Protein AF-V4AEL7-F1 (afdb_monomer_lite)

pLDDT: mean 80.77, std 16.76, range [31.41, 95.75]

Foldseek 3Di:
DDPPPPDDDDPVRQQCPQVVVCVVVPHDDDDTPVNVLLVQLLVCVVVVHDPVVSCVVSVPPDPPSVVSPDCDPVNVVVVVCVVVVNDDPDDDDDDDDDDD

Secondary structure (DSSP, 8-state):
------PPPPHHHHHHHHHHHHHHTT--S---HHHHHHHHHHHHHHTT--HHHHHHHHT--SGGGGGG-PPPHHHHHHHHHHHTT---------PPPPP-

Sequence (100 aa):
MHRQWIAPVGQNTLAKTVKRMCTAVGFEGFYTNHSLSATCAARLHQNGVEDQLIRRRTGHKSNAIDNYKRTSNKQDAMISCLVQGSRKRKLETCEEPESH

Organism: Lottia gigantea (NCBI:txid225164)

InterPro domains:
  IPR011010 DNA breaking-rejoining enzyme, catalytic core [SSF56349] (8-63)
  IPR013762 Integrase-like, catalytic domain superfamily [G3DSA:1.10.443.10] (1-86)

Radius of gyration: 20.05 Å; chains: 1; bounding box: 46×40×44 Å

Structure (mmCIF, N/CA/C/O backbone):
data_AF-V4AEL7-F1
#
_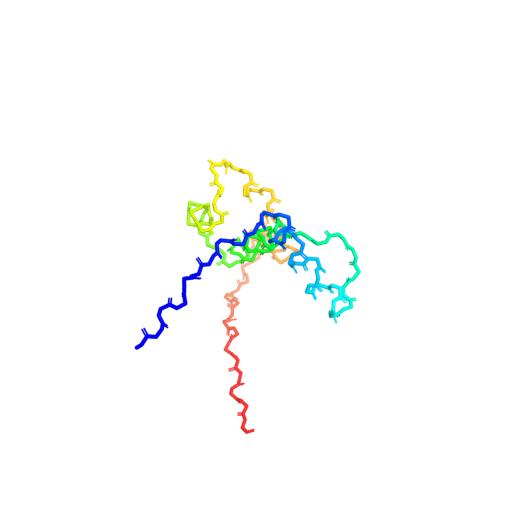entry.id   AF-V4AEL7-F1
#
loop_
_atom_site.group_PDB
_atom_site.id
_atom_site.type_symbol
_atom_site.label_atom_id
_atom_site.label_alt_id
_atom_site.label_comp_id
_atom_site.label_asym_id
_atom_site.label_entity_id
_atom_site.label_seq_id
_atom_site.pdbx_PDB_ins_code
_atom_site.Cartn_x
_atom_site.Cartn_y
_atom_site.Cartn_z
_atom_site.occupancy
_atom_site.B_iso_or_equiv
_atom_site.auth_seq_id
_atom_site.auth_comp_id
_atom_site.auth_asym_id
_atom_site.auth_atom_id
_atom_site.pdbx_PDB_model_num
ATOM 1 N N . MET A 1 1 ? 15.692 -34.808 -22.811 1.00 56.84 1 MET A N 1
ATOM 2 C CA . MET A 1 1 ? 14.808 -33.857 -22.095 1.00 56.84 1 MET A CA 1
ATOM 3 C C . MET A 1 1 ? 15.530 -32.517 -21.980 1.00 56.84 1 MET A C 1
ATOM 5 O O . MET A 1 1 ? 16.458 -32.413 -21.188 1.00 56.84 1 MET A O 1
ATOM 9 N N . HIS A 1 2 ? 15.184 -31.522 -22.803 1.00 65.44 2 HIS A N 1
ATOM 10 C CA . HIS A 1 2 ? 15.796 -30.190 -22.720 1.00 65.44 2 HIS A CA 1
ATOM 11 C C . HIS A 1 2 ? 15.272 -29.458 -21.479 1.00 65.44 2 HIS A C 1
ATOM 13 O O . HIS A 1 2 ? 14.111 -29.063 -21.4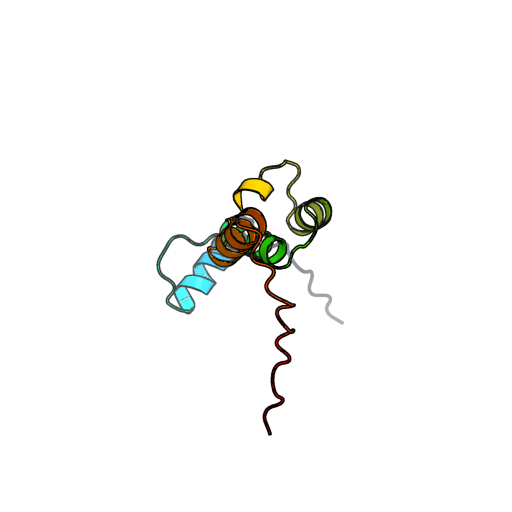21 1.00 65.44 2 HIS A O 1
ATOM 19 N N . ARG A 1 3 ? 16.132 -29.285 -20.471 1.00 65.25 3 ARG A N 1
ATOM 20 C CA . ARG A 1 3 ? 15.879 -28.370 -19.356 1.00 65.25 3 ARG A CA 1
ATOM 21 C C . ARG A 1 3 ? 16.081 -26.947 -19.870 1.00 65.25 3 ARG A C 1
ATOM 23 O O . ARG A 1 3 ? 17.209 -26.464 -19.917 1.00 65.25 3 ARG A O 1
ATOM 30 N N . GLN A 1 4 ? 14.998 -26.294 -20.284 1.00 71.12 4 GLN A N 1
ATOM 31 C CA . GLN A 1 4 ? 15.010 -24.853 -20.518 1.00 71.12 4 GLN A CA 1
ATOM 32 C C . GLN A 1 4 ? 15.308 -24.179 -19.174 1.00 71.12 4 GLN A C 1
ATOM 34 O O . GLN A 1 4 ? 14.488 -24.215 -18.256 1.00 71.12 4 GLN A O 1
ATOM 39 N N . TRP A 1 5 ? 16.501 -23.608 -19.032 1.00 68.06 5 TRP A N 1
ATOM 40 C CA . TRP A 1 5 ? 16.822 -22.791 -17.871 1.00 68.06 5 TRP A CA 1
ATOM 41 C C . TRP A 1 5 ? 15.928 -21.553 -17.882 1.00 68.06 5 TRP A C 1
ATOM 43 O O . TRP A 1 5 ? 15.897 -20.800 -18.857 1.00 68.06 5 TRP A O 1
ATOM 53 N N . ILE A 1 6 ? 15.180 -21.362 -16.797 1.00 80.00 6 ILE A N 1
ATOM 54 C CA . ILE A 1 6 ? 14.402 -20.150 -16.563 1.00 80.00 6 ILE A CA 1
ATOM 55 C C . ILE A 1 6 ? 15.417 -19.041 -16.292 1.00 80.00 6 ILE A C 1
ATOM 57 O O . ILE A 1 6 ? 15.996 -18.963 -15.209 1.00 80.00 6 ILE A O 1
ATOM 61 N N . ALA A 1 7 ? 15.678 -18.217 -17.303 1.00 85.81 7 ALA A N 1
ATOM 62 C CA . ALA A 1 7 ? 16.488 -17.023 -17.135 1.00 85.81 7 ALA A CA 1
ATOM 63 C C . ALA A 1 7 ? 15.706 -15.991 -16.298 1.00 85.81 7 ALA A C 1
ATOM 65 O O . ALA A 1 7 ? 14.500 -15.821 -16.513 1.00 85.81 7 ALA A O 1
ATOM 66 N N . PRO A 1 8 ? 16.355 -15.299 -15.345 1.00 87.94 8 PRO A N 1
ATOM 67 C CA . PRO A 1 8 ? 15.687 -14.293 -14.533 1.00 87.94 8 PRO A CA 1
ATOM 68 C C . PRO A 1 8 ? 15.186 -13.140 -15.410 1.00 87.94 8 PRO A C 1
ATOM 70 O O . PRO A 1 8 ? 15.891 -12.635 -16.283 1.00 87.94 8 PRO A O 1
ATOM 73 N N . VAL A 1 9 ? 13.955 -12.699 -15.157 1.00 89.75 9 VAL A N 1
ATOM 74 C CA . VAL A 1 9 ? 13.377 -11.530 -15.827 1.00 89.75 9 VAL A CA 1
ATOM 75 C C . VAL A 1 9 ? 13.974 -10.260 -15.222 1.00 89.75 9 VAL A C 1
ATOM 77 O O . VAL A 1 9 ? 14.004 -10.097 -14.004 1.00 89.75 9 VAL A O 1
ATOM 80 N N . GLY A 1 10 ? 14.420 -9.332 -16.070 1.00 93.31 10 GLY A N 1
ATOM 81 C CA . GLY A 1 10 ? 14.980 -8.058 -15.618 1.00 93.31 10 GLY A CA 1
ATOM 82 C C . GLY A 1 10 ? 13.966 -7.180 -14.873 1.00 93.31 10 GLY A C 1
ATOM 83 O O . GLY A 1 10 ? 12.781 -7.139 -15.218 1.00 93.31 10 GLY A O 1
ATOM 84 N N . GLN A 1 11 ? 14.449 -6.410 -13.891 1.00 91.44 11 GLN A N 1
ATOM 85 C CA . GLN A 1 11 ? 13.620 -5.541 -13.043 1.00 91.44 11 GLN A CA 1
ATOM 86 C C . GLN A 1 11 ? 12.741 -4.577 -13.854 1.00 91.44 11 GLN A C 1
ATOM 88 O O . GLN A 1 11 ? 11.561 -4.425 -13.553 1.00 91.44 11 GLN A O 1
ATOM 93 N N . ASN A 1 12 ? 13.281 -3.968 -14.915 1.00 91.44 12 ASN A N 1
ATOM 94 C CA . ASN A 1 12 ? 12.539 -3.036 -15.770 1.00 91.44 12 ASN A CA 1
ATOM 95 C C . ASN A 1 12 ? 11.382 -3.712 -16.514 1.00 91.44 12 ASN A C 1
ATOM 97 O O . ASN A 1 12 ? 10.308 -3.127 -16.664 1.00 91.44 12 ASN A O 1
ATOM 101 N N . THR A 1 13 ? 11.589 -4.946 -16.969 1.00 92.44 13 THR A N 1
ATOM 102 C CA . THR A 1 13 ? 10.554 -5.744 -17.632 1.00 92.44 13 THR A CA 1
ATOM 103 C C . THR A 1 13 ? 9.454 -6.102 -16.639 1.00 92.44 13 THR A C 1
ATOM 105 O O . THR A 1 13 ? 8.270 -5.891 -16.915 1.00 92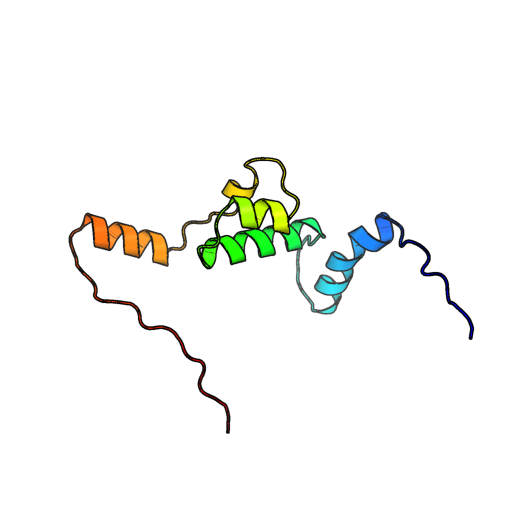.44 13 THR A O 1
ATOM 108 N N . LEU A 1 14 ? 9.837 -6.559 -15.445 1.00 91.25 14 LEU A N 1
ATOM 109 C CA . LEU A 1 14 ? 8.889 -6.911 -14.394 1.00 91.25 14 LEU A CA 1
ATOM 110 C C . LEU A 1 14 ? 8.094 -5.690 -13.903 1.00 91.25 14 LEU A C 1
ATOM 112 O O . LEU A 1 14 ? 6.876 -5.770 -13.765 1.00 91.25 14 LEU A O 1
ATOM 116 N N . ALA A 1 15 ? 8.743 -4.540 -13.709 1.00 89.44 15 ALA A N 1
ATOM 117 C CA . ALA A 1 15 ? 8.100 -3.299 -13.265 1.00 89.44 15 ALA A CA 1
ATOM 118 C C . ALA A 1 15 ? 7.052 -2.772 -14.262 1.00 89.44 15 ALA A C 1
ATOM 120 O O . ALA A 1 15 ? 6.052 -2.179 -13.861 1.00 89.44 15 ALA A O 1
ATOM 121 N N . LYS A 1 16 ? 7.253 -3.015 -15.565 1.00 93.19 16 LYS A N 1
ATOM 122 C CA . LYS A 1 16 ? 6.318 -2.617 -16.632 1.00 93.19 16 LYS A CA 1
ATOM 123 C C . LYS A 1 16 ? 5.166 -3.604 -16.839 1.00 93.19 16 LYS A C 1
ATOM 125 O O . LYS A 1 16 ? 4.270 -3.314 -17.629 1.00 93.19 16 LYS A O 1
ATOM 130 N N . THR A 1 17 ? 5.175 -4.757 -16.172 1.00 94.06 17 THR A N 1
ATOM 131 C CA . THR A 1 17 ? 4.195 -5.827 -16.418 1.00 94.06 17 THR A CA 1
ATOM 132 C C . THR A 1 17 ? 2.782 -5.394 -16.044 1.00 94.06 17 THR A C 1
ATOM 134 O O . THR A 1 17 ? 1.901 -5.441 -16.899 1.00 94.06 17 THR A O 1
ATOM 137 N N . VAL A 1 18 ? 2.576 -4.882 -14.826 1.00 93.75 18 VAL A N 1
ATOM 138 C CA . VAL A 1 18 ? 1.252 -4.402 -14.393 1.00 93.75 18 VAL A CA 1
ATOM 139 C C . VAL A 1 18 ? 0.763 -3.259 -15.279 1.00 93.75 18 VAL A C 1
ATOM 141 O O . VAL A 1 18 ? -0.374 -3.298 -15.734 1.00 93.75 18 VAL A O 1
ATOM 144 N N . LYS A 1 19 ? 1.636 -2.302 -15.624 1.00 94.38 19 LYS A N 1
ATOM 145 C CA . LYS A 1 19 ? 1.290 -1.218 -16.554 1.00 94.38 19 LYS A CA 1
ATOM 146 C C . LYS A 1 19 ? 0.763 -1.766 -17.883 1.00 94.38 19 LYS A C 1
ATOM 148 O O . LYS A 1 19 ? -0.307 -1.366 -18.320 1.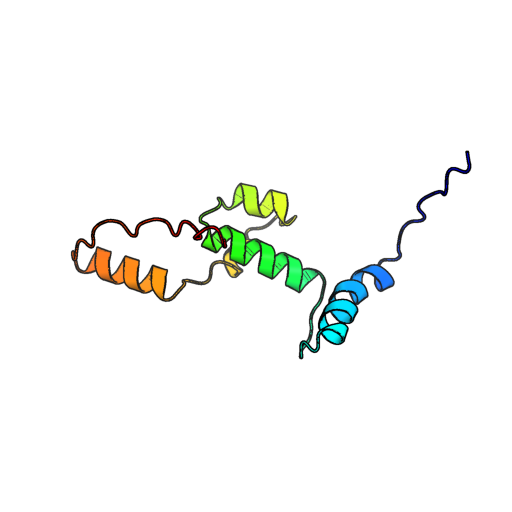00 94.38 19 LYS A O 1
ATOM 153 N N . ARG A 1 20 ? 1.487 -2.707 -18.502 1.00 94.38 20 ARG A N 1
ATOM 154 C CA . ARG A 1 20 ? 1.081 -3.336 -19.771 1.00 94.38 20 ARG A CA 1
ATOM 155 C C . ARG A 1 20 ? -0.270 -4.036 -19.660 1.00 94.38 20 ARG A C 1
ATOM 157 O O . ARG A 1 20 ? -1.098 -3.865 -20.545 1.00 94.38 20 ARG A O 1
ATOM 164 N N . MET A 1 21 ? -0.485 -4.803 -18.591 1.00 95.00 21 MET A N 1
ATOM 165 C CA . MET A 1 21 ? -1.748 -5.512 -18.367 1.00 95.00 21 MET A CA 1
ATOM 166 C C . MET A 1 21 ? -2.916 -4.538 -18.210 1.00 95.00 21 MET A C 1
ATOM 168 O O . MET A 1 21 ? -3.925 -4.698 -18.885 1.00 95.00 21 MET A O 1
ATOM 172 N N . CYS A 1 22 ? -2.760 -3.507 -17.375 1.00 94.75 22 CYS A N 1
ATOM 173 C CA . CYS A 1 22 ? -3.788 -2.495 -17.143 1.00 94.75 22 CYS A CA 1
ATOM 174 C C . CYS A 1 22 ? -4.119 -1.708 -18.421 1.00 94.75 22 CYS A C 1
ATOM 176 O O . CYS A 1 22 ? -5.290 -1.527 -18.731 1.00 94.75 22 CYS A O 1
ATOM 178 N N . THR A 1 23 ? -3.114 -1.308 -19.206 1.00 94.62 23 THR A N 1
ATOM 179 C CA . THR A 1 23 ? -3.345 -0.633 -20.493 1.00 94.62 23 THR A CA 1
ATOM 180 C C . THR A 1 23 ? -4.058 -1.541 -21.497 1.00 94.62 23 THR A C 1
ATOM 182 O O . THR A 1 23 ? -4.944 -1.075 -22.204 1.00 94.62 23 THR A O 1
ATOM 185 N N . ALA A 1 24 ? -3.720 -2.834 -21.546 1.00 95.56 24 ALA A N 1
ATOM 186 C CA . ALA A 1 24 ? -4.347 -3.778 -22.474 1.00 95.56 24 ALA A CA 1
ATOM 187 C C . ALA A 1 24 ? -5.848 -3.984 -22.210 1.00 95.56 24 ALA A C 1
ATOM 189 O O . ALA A 1 24 ? -6.592 -4.264 -23.144 1.00 95.56 24 ALA A O 1
ATOM 190 N N . VAL A 1 25 ? -6.293 -3.823 -20.961 1.00 95.75 25 VAL A N 1
ATOM 191 C CA . VAL A 1 25 ? -7.715 -3.893 -20.579 1.00 95.75 25 VAL A CA 1
ATOM 192 C C . VAL A 1 25 ? -8.401 -2.521 -20.540 1.00 95.75 25 VAL A C 1
ATOM 194 O O . VAL A 1 25 ? -9.544 -2.425 -20.106 1.00 95.75 25 VAL A O 1
ATOM 197 N N . GLY A 1 26 ? -7.717 -1.455 -20.974 1.00 95.06 26 GLY A N 1
ATOM 198 C CA . GLY A 1 26 ? -8.278 -0.102 -21.037 1.00 95.06 26 GLY A CA 1
ATOM 199 C C . GLY A 1 26 ? -8.346 0.641 -19.699 1.00 95.06 26 GLY A C 1
ATOM 200 O O . GLY A 1 26 ? -9.079 1.618 -19.590 1.00 95.06 26 GLY A O 1
ATOM 201 N N . PHE A 1 27 ? -7.602 0.219 -18.671 1.00 93.44 27 PHE A N 1
ATOM 202 C CA . PHE A 1 27 ? -7.531 0.986 -17.426 1.00 93.44 27 PHE A CA 1
ATOM 203 C C . PHE A 1 27 ? -6.684 2.250 -17.598 1.00 93.44 27 PHE A C 1
ATOM 205 O O . PHE A 1 27 ? -5.500 2.188 -17.945 1.00 93.44 27 PHE A O 1
ATOM 212 N N . GLU A 1 28 ? -7.286 3.395 -17.285 1.00 91.31 28 GLU A N 1
ATOM 213 C CA . GLU A 1 28 ? -6.628 4.698 -17.270 1.00 91.31 28 GLU A CA 1
ATOM 214 C C . GLU A 1 28 ? -5.885 4.937 -15.949 1.00 91.31 28 GLU A C 1
ATOM 216 O O . GLU A 1 28 ? -6.383 4.623 -14.869 1.00 91.31 28 GLU A O 1
ATOM 221 N N . GLY A 1 29 ? -4.684 5.518 -16.023 1.00 90.06 29 GLY A N 1
ATOM 222 C CA . GLY A 1 29 ? -3.900 5.916 -14.851 1.00 90.06 29 GLY A CA 1
ATOM 223 C C . GLY A 1 29 ? -2.526 5.251 -14.733 1.00 90.06 29 GLY A C 1
ATOM 224 O O . GLY A 1 29 ? -2.029 4.583 -15.643 1.00 90.06 29 GLY A O 1
ATOM 225 N N . PHE A 1 30 ? -1.871 5.480 -13.591 1.00 91.50 30 PHE A N 1
ATOM 226 C CA . PHE A 1 30 ? -0.510 5.010 -13.324 1.00 91.50 30 PHE A CA 1
ATOM 227 C C . PHE A 1 30 ? -0.511 3.775 -12.415 1.00 91.50 30 PHE A C 1
ATOM 229 O O . PHE A 1 30 ? -0.445 3.877 -11.189 1.00 91.50 30 PHE A O 1
ATOM 236 N N . TYR A 1 31 ? -0.563 2.593 -13.033 1.00 93.19 31 TYR A N 1
ATOM 237 C CA . TYR A 1 31 ? -0.511 1.314 -12.325 1.00 93.19 31 TYR A CA 1
ATOM 238 C C . TYR A 1 31 ? 0.881 0.692 -12.377 1.00 93.19 31 TYR A C 1
ATOM 240 O O . TYR A 1 31 ? 1.484 0.527 -13.440 1.00 93.19 31 TYR A O 1
ATOM 248 N N . THR A 1 32 ? 1.378 0.308 -11.206 1.00 93.56 32 THR A N 1
ATOM 249 C CA . THR A 1 32 ? 2.672 -0.359 -11.033 1.00 93.56 32 THR A CA 1
ATOM 250 C C . THR A 1 32 ? 2.506 -1.605 -10.172 1.00 93.56 32 THR A C 1
ATOM 252 O O . THR A 1 32 ? 1.449 -1.839 -9.588 1.00 93.56 32 THR A O 1
ATOM 255 N N . ASN A 1 33 ? 3.566 -2.399 -10.028 1.00 90.69 33 ASN A N 1
ATOM 256 C CA . ASN A 1 33 ? 3.554 -3.560 -9.133 1.00 90.69 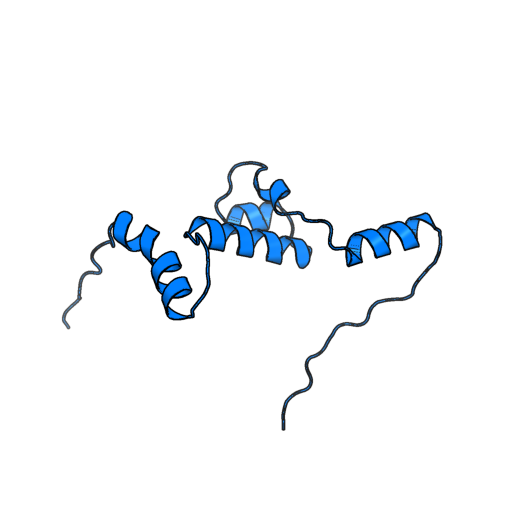33 ASN A CA 1
ATOM 257 C C . ASN A 1 33 ? 3.200 -3.174 -7.684 1.00 90.69 33 ASN A C 1
ATOM 259 O O . ASN A 1 33 ? 2.546 -3.947 -6.990 1.00 90.69 33 ASN A O 1
ATOM 263 N N . HIS A 1 34 ? 3.551 -1.959 -7.247 1.00 89.50 34 HIS A N 1
ATOM 264 C CA . HIS A 1 34 ? 3.156 -1.458 -5.930 1.00 89.50 34 HIS A CA 1
ATOM 265 C C . HIS A 1 34 ? 1.635 -1.268 -5.808 1.00 89.50 34 HIS A C 1
ATOM 267 O O . HIS A 1 34 ? 1.069 -1.545 -4.752 1.00 89.50 34 HIS A O 1
ATOM 273 N N . SER A 1 35 ? 0.953 -0.878 -6.892 1.00 91.44 35 SER A N 1
ATOM 274 C CA . SER A 1 35 ? -0.511 -0.771 -6.927 1.00 91.44 35 SER A CA 1
ATOM 275 C C . SER A 1 35 ? -1.176 -2.114 -6.615 1.00 91.44 35 SER A C 1
ATOM 277 O O . SER A 1 35 ? -2.134 -2.154 -5.850 1.00 91.44 35 SER A O 1
ATOM 279 N N . LEU A 1 36 ? -0.633 -3.223 -7.132 1.00 90.19 36 LEU A N 1
ATOM 280 C CA . LEU A 1 36 ? -1.141 -4.565 -6.835 1.00 90.19 36 LEU A CA 1
ATOM 281 C C . LEU A 1 36 ? -0.964 -4.925 -5.353 1.00 90.19 36 LEU A C 1
ATOM 283 O O . LEU A 1 36 ? -1.897 -5.433 -4.729 1.00 90.19 36 LEU A O 1
ATOM 287 N N . SER A 1 37 ? 0.204 -4.628 -4.774 1.00 89.81 37 SER A N 1
ATOM 288 C CA . SER A 1 37 ? 0.454 -4.833 -3.341 1.00 89.81 37 SER A CA 1
ATOM 289 C C . SER A 1 37 ? -0.511 -4.023 -2.473 1.00 89.81 37 SER A C 1
ATOM 291 O O . SER A 1 37 ? -1.053 -4.561 -1.508 1.00 89.81 37 SER A O 1
ATOM 293 N N . ALA A 1 38 ? -0.782 -2.770 -2.848 1.00 90.19 38 ALA A N 1
ATOM 294 C CA . ALA A 1 38 ? -1.755 -1.914 -2.176 1.00 90.19 38 ALA A CA 1
ATOM 295 C C . ALA A 1 38 ? -3.179 -2.490 -2.254 1.00 90.19 38 ALA A C 1
ATOM 297 O O . ALA A 1 38 ? -3.871 -2.577 -1.240 1.00 90.19 38 ALA A O 1
ATOM 298 N N . THR A 1 39 ? -3.613 -2.946 -3.434 1.00 91.75 39 THR A N 1
ATOM 299 C CA . THR A 1 39 ? -4.922 -3.596 -3.602 1.00 91.75 39 THR A CA 1
ATOM 300 C C . THR A 1 39 ? -5.030 -4.878 -2.777 1.00 91.75 39 THR A C 1
ATOM 302 O O . THR A 1 39 ? -6.066 -5.122 -2.161 1.00 91.75 39 THR A O 1
ATOM 305 N N . CYS A 1 40 ? -3.969 -5.687 -2.733 1.00 92.62 40 CYS A N 1
ATOM 306 C CA . CYS A 1 40 ? -3.926 -6.906 -1.931 1.00 92.62 40 CYS A CA 1
ATOM 307 C C . CYS A 1 40 ? -4.072 -6.596 -0.434 1.00 92.62 40 CYS A C 1
ATOM 309 O O . CYS A 1 40 ? -4.961 -7.153 0.209 1.00 92.62 40 CYS A O 1
ATOM 311 N N . ALA A 1 41 ? -3.272 -5.667 0.100 1.00 92.56 41 ALA A N 1
ATOM 312 C CA . ALA A 1 41 ? -3.350 -5.257 1.502 1.00 92.56 41 ALA A CA 1
ATOM 313 C C . ALA A 1 41 ? -4.741 -4.709 1.863 1.00 92.56 41 ALA A C 1
ATOM 315 O O . ALA A 1 41 ? -5.347 -5.160 2.834 1.00 92.56 41 ALA A O 1
ATOM 316 N N . ALA A 1 42 ? -5.287 -3.807 1.041 1.00 90.81 42 ALA A N 1
ATOM 317 C CA . ALA A 1 42 ? -6.608 -3.225 1.266 1.00 90.81 42 ALA A CA 1
ATOM 318 C C . ALA A 1 42 ? -7.718 -4.290 1.301 1.00 90.81 42 ALA A C 1
ATOM 320 O O . ALA A 1 42 ? -8.566 -4.269 2.192 1.00 90.81 42 ALA A O 1
ATOM 321 N N . ARG A 1 43 ? -7.703 -5.254 0.369 1.00 91.62 43 ARG A N 1
ATOM 322 C CA . ARG A 1 43 ? -8.688 -6.349 0.349 1.00 91.62 43 ARG A CA 1
ATOM 323 C C . ARG A 1 43 ? -8.568 -7.256 1.569 1.00 91.62 43 ARG A C 1
ATOM 325 O O . ARG A 1 43 ? -9.589 -7.667 2.110 1.00 91.62 43 ARG A O 1
ATOM 332 N N . LEU A 1 44 ? -7.350 -7.560 2.011 1.00 92.00 44 LEU A N 1
ATOM 333 C CA . LEU A 1 44 ? -7.144 -8.389 3.198 1.00 92.00 44 LEU A CA 1
ATOM 334 C C . LEU A 1 44 ? -7.651 -7.686 4.467 1.00 92.00 44 LEU A C 1
ATOM 336 O O . LEU A 1 44 ? -8.357 -8.315 5.253 1.00 92.00 44 LEU A O 1
ATOM 340 N N . HIS A 1 45 ? -7.404 -6.380 4.619 1.00 90.56 45 HIS A N 1
ATOM 341 C CA . HIS A 1 45 ? -7.978 -5.601 5.722 1.00 90.56 45 HIS A CA 1
ATOM 342 C C . HIS A 1 45 ? -9.510 -5.571 5.684 1.00 90.56 45 HIS A C 1
ATOM 344 O O . HIS A 1 45 ? -10.151 -5.736 6.718 1.00 90.56 45 HIS A O 1
ATOM 350 N N . GLN A 1 46 ? -10.115 -5.403 4.504 1.00 86.62 46 GLN A N 1
ATOM 351 C CA . GLN A 1 46 ? -11.578 -5.414 4.356 1.00 86.62 46 GLN A CA 1
ATOM 352 C C . GLN A 1 46 ? -12.213 -6.748 4.769 1.00 86.62 46 GLN A C 1
ATOM 354 O O . GLN A 1 46 ? -13.351 -6.760 5.227 1.00 86.62 46 GLN A O 1
ATOM 359 N N . ASN A 1 47 ? -11.475 -7.852 4.640 1.00 88.62 47 ASN A N 1
ATOM 360 C CA . ASN A 1 47 ? -11.903 -9.180 5.081 1.00 88.62 47 ASN A CA 1
ATOM 361 C C . ASN A 1 47 ? -11.520 -9.483 6.543 1.00 88.62 47 ASN A C 1
ATOM 363 O O . ASN A 1 47 ? -11.668 -10.617 6.989 1.00 88.62 47 ASN A O 1
ATOM 367 N N . GLY A 1 48 ? -11.015 -8.497 7.292 1.00 88.12 48 GLY A N 1
ATOM 368 C CA . GLY A 1 48 ? -10.666 -8.657 8.705 1.00 88.12 48 GLY A CA 1
ATOM 369 C C . GLY A 1 48 ? -9.438 -9.534 8.959 1.00 88.12 48 GLY A C 1
ATOM 370 O O . GLY A 1 48 ? -9.285 -10.052 10.063 1.00 88.12 48 GLY A O 1
ATOM 371 N N . VAL A 1 49 ? -8.569 -9.726 7.959 1.00 90.75 49 VAL A N 1
ATOM 372 C CA . VAL A 1 49 ? -7.314 -10.467 8.142 1.00 90.75 49 VAL A CA 1
ATOM 373 C C . VAL A 1 49 ? -6.375 -9.664 9.037 1.00 90.75 49 VAL A C 1
ATOM 375 O O . VAL A 1 49 ? -6.265 -8.445 8.915 1.00 90.75 49 VAL A O 1
ATOM 378 N N . GLU A 1 50 ? -5.683 -10.368 9.925 1.00 91.69 50 GLU A N 1
ATOM 379 C CA . GLU A 1 50 ? -4.763 -9.772 10.885 1.00 91.69 50 GLU A CA 1
ATOM 380 C C . GLU A 1 50 ? -3.504 -9.179 10.204 1.00 91.69 50 GLU A C 1
ATOM 382 O O . GLU A 1 50 ? -2.988 -9.677 9.196 1.00 91.69 50 GLU A O 1
ATOM 387 N N . ASP A 1 51 ? -3.016 -8.072 10.762 1.00 91.00 51 ASP A N 1
ATOM 388 C CA . ASP A 1 51 ? -1.966 -7.217 10.203 1.00 91.00 51 ASP A CA 1
ATOM 389 C C . ASP A 1 51 ? -0.596 -7.905 10.038 1.00 91.00 51 ASP A C 1
ATOM 391 O O . ASP A 1 51 ? 0.133 -7.639 9.076 1.00 91.00 51 ASP A O 1
ATOM 395 N N . GLN A 1 52 ? -0.190 -8.778 10.962 1.00 92.19 52 GLN A N 1
ATOM 396 C CA . GLN A 1 52 ? 1.018 -9.604 10.862 1.00 92.19 52 GLN A CA 1
ATOM 397 C C . GLN A 1 52 ? 0.945 -10.543 9.652 1.00 92.19 52 GLN A C 1
ATOM 399 O O . GLN A 1 52 ? 1.919 -10.641 8.894 1.00 92.19 52 GLN A O 1
ATOM 404 N N . LEU A 1 53 ? -0.203 -11.184 9.416 1.00 92.62 53 LEU A N 1
ATOM 405 C CA . LEU A 1 53 ? -0.406 -12.042 8.244 1.00 92.62 53 LEU A CA 1
ATOM 406 C C . LEU A 1 53 ? -0.366 -11.240 6.939 1.00 92.62 53 LEU A C 1
ATOM 408 O O . LEU A 1 53 ? 0.278 -11.667 5.971 1.00 92.62 53 LEU A O 1
ATOM 412 N N . ILE A 1 54 ? -0.979 -10.056 6.922 1.00 92.12 54 ILE A N 1
ATOM 413 C CA . ILE A 1 54 ? -0.944 -9.151 5.765 1.00 92.12 54 ILE A CA 1
ATOM 414 C C . ILE A 1 54 ? 0.489 -8.705 5.476 1.00 92.12 54 ILE A C 1
ATOM 416 O O . ILE A 1 54 ? 0.932 -8.794 4.326 1.00 92.12 54 ILE A O 1
ATOM 420 N N . ARG A 1 55 ? 1.250 -8.291 6.496 1.00 92.12 55 ARG A N 1
ATOM 421 C CA . ARG A 1 55 ? 2.669 -7.913 6.354 1.00 92.12 55 ARG A CA 1
ATOM 422 C C . ARG A 1 55 ? 3.497 -9.040 5.763 1.00 92.12 55 ARG A C 1
ATOM 424 O O . ARG A 1 55 ? 4.197 -8.823 4.773 1.00 92.12 55 ARG A O 1
ATOM 431 N N . ARG A 1 56 ? 3.354 -10.257 6.297 1.00 91.50 56 ARG A N 1
ATOM 432 C CA . ARG A 1 56 ? 4.045 -11.445 5.778 1.00 91.50 56 ARG A CA 1
ATOM 433 C C . ARG A 1 56 ? 3.697 -11.709 4.313 1.00 91.50 56 ARG A C 1
ATOM 435 O O . ARG A 1 56 ? 4.586 -12.031 3.531 1.00 91.50 56 ARG A O 1
ATOM 442 N N . ARG A 1 57 ? 2.423 -11.576 3.931 1.00 91.06 57 ARG A N 1
ATOM 443 C CA . ARG A 1 57 ? 1.964 -11.857 2.562 1.00 91.06 57 ARG A CA 1
ATOM 444 C C . ARG A 1 57 ? 2.375 -10.785 1.552 1.00 91.06 57 ARG A C 1
ATOM 446 O O . ARG A 1 57 ? 2.631 -11.112 0.398 1.00 91.06 57 ARG A O 1
ATOM 453 N N . THR A 1 58 ? 2.419 -9.526 1.971 1.00 89.00 58 THR A N 1
ATOM 454 C CA . THR A 1 58 ? 2.679 -8.371 1.094 1.00 89.00 58 THR A CA 1
ATOM 455 C C . THR A 1 58 ? 4.137 -7.906 1.114 1.00 89.00 58 THR A C 1
ATOM 457 O O . THR A 1 58 ? 4.517 -7.065 0.303 1.00 89.00 58 THR A O 1
ATOM 460 N N . GLY A 1 59 ? 4.962 -8.456 2.011 1.00 87.88 59 GLY A N 1
ATOM 461 C CA . GLY A 1 59 ? 6.385 -8.132 2.131 1.00 87.88 59 GLY A CA 1
ATOM 462 C C . GLY A 1 59 ? 6.675 -6.829 2.884 1.00 87.88 59 GLY A C 1
ATOM 463 O O . GLY A 1 59 ? 7.797 -6.327 2.826 1.00 87.88 59 GLY A O 1
ATOM 464 N N . HIS A 1 60 ? 5.692 -6.272 3.595 1.00 88.88 60 HIS A N 1
ATOM 465 C CA . HIS A 1 60 ? 5.888 -5.065 4.394 1.00 88.88 60 HIS A CA 1
ATOM 466 C C . HIS A 1 60 ? 6.610 -5.394 5.702 1.00 88.88 60 HIS A C 1
ATOM 468 O O . HIS A 1 60 ? 6.186 -6.259 6.464 1.00 88.88 60 HIS A O 1
ATOM 474 N N . LYS A 1 61 ? 7.692 -4.661 5.978 1.00 84.06 61 LYS A N 1
ATOM 475 C CA . LYS A 1 61 ? 8.437 -4.753 7.245 1.00 84.06 61 LYS A CA 1
ATOM 476 C C . LYS A 1 61 ? 7.958 -3.751 8.296 1.00 84.06 61 LYS A C 1
ATOM 478 O O . LYS A 1 61 ? 8.215 -3.940 9.476 1.00 84.06 61 LYS A O 1
ATOM 483 N N . SER A 1 62 ? 7.283 -2.689 7.866 1.00 86.44 62 SER A N 1
ATOM 484 C CA . SER A 1 62 ? 6.815 -1.596 8.716 1.00 86.44 62 SER A CA 1
ATOM 485 C C . SER A 1 62 ? 5.292 -1.591 8.849 1.00 86.44 62 SER A C 1
ATOM 487 O O . SER A 1 62 ? 4.581 -2.339 8.175 1.00 86.44 62 SER A O 1
ATOM 489 N N . ASN A 1 63 ? 4.794 -0.677 9.681 1.00 86.19 63 ASN A N 1
ATOM 490 C CA . ASN A 1 63 ? 3.367 -0.397 9.854 1.00 86.19 63 ASN A CA 1
ATOM 491 C C . ASN A 1 63 ? 2.756 0.375 8.666 1.00 86.19 63 ASN A C 1
ATOM 493 O O . ASN A 1 63 ? 1.622 0.825 8.734 1.00 86.19 63 ASN A O 1
ATOM 497 N N . ALA A 1 64 ? 3.468 0.507 7.538 1.00 86.50 64 ALA A N 1
ATOM 498 C CA . ALA A 1 64 ? 2.950 1.156 6.330 1.00 86.50 64 ALA A CA 1
ATOM 499 C C . ALA A 1 64 ? 1.674 0.494 5.777 1.00 86.50 64 ALA A C 1
ATOM 501 O O . ALA A 1 64 ? 0.950 1.126 5.011 1.00 86.50 64 ALA A O 1
ATOM 502 N N . ILE A 1 65 ? 1.387 -0.752 6.177 1.00 89.75 65 ILE A N 1
ATOM 503 C CA . ILE A 1 65 ? 0.133 -1.431 5.841 1.00 89.75 65 ILE A CA 1
ATOM 504 C C . ILE A 1 65 ? -1.103 -0.721 6.405 1.00 89.75 65 ILE A C 1
ATOM 506 O O . ILE A 1 65 ? -2.159 -0.773 5.781 1.00 89.75 65 ILE A O 1
ATOM 510 N N . ASP A 1 66 ? -0.961 0.004 7.519 1.00 86.81 66 ASP A N 1
ATOM 511 C CA . ASP A 1 66 ? -2.067 0.711 8.165 1.00 86.81 66 ASP A CA 1
ATOM 512 C C . ASP A 1 66 ? -2.661 1.790 7.254 1.00 86.81 66 ASP A C 1
ATOM 514 O O . ASP A 1 66 ? -3.861 2.042 7.297 1.00 86.81 66 ASP A O 1
ATOM 518 N N . ASN A 1 67 ? -1.865 2.345 6.334 1.00 88.25 67 ASN A N 1
ATOM 519 C CA . ASN A 1 67 ? -2.337 3.308 5.335 1.00 88.25 67 ASN A CA 1
ATOM 520 C C . ASN A 1 67 ? -3.378 2.711 4.368 1.00 88.25 67 ASN A C 1
ATOM 522 O O . ASN A 1 67 ? -4.097 3.452 3.695 1.00 88.25 67 ASN A O 1
ATOM 526 N N . TYR A 1 68 ? -3.464 1.380 4.271 1.00 88.12 68 TYR A N 1
ATOM 527 C CA . TYR A 1 68 ? -4.457 0.687 3.450 1.00 88.12 68 TYR A CA 1
ATOM 528 C C . TYR A 1 68 ? -5.745 0.355 4.215 1.00 88.12 68 TYR A C 1
ATOM 530 O O . TYR A 1 68 ? -6.719 -0.078 3.590 1.00 88.12 68 TYR A O 1
ATOM 538 N N . LYS A 1 69 ? -5.794 0.593 5.535 1.00 84.88 69 LYS A N 1
ATOM 539 C CA . LYS A 1 69 ? -7.022 0.534 6.335 1.00 84.88 69 LYS A CA 1
ATOM 540 C C . LYS A 1 69 ? -7.871 1.761 6.023 1.00 84.88 69 LYS A C 1
ATOM 542 O O . LYS A 1 69 ? -7.833 2.770 6.716 1.00 84.88 69 LYS A O 1
ATOM 547 N N . ARG A 1 70 ? -8.640 1.696 4.939 1.00 73.06 70 ARG A N 1
ATOM 548 C CA . ARG A 1 70 ? -9.714 2.667 4.714 1.00 73.06 70 ARG A CA 1
ATOM 549 C C . ARG A 1 70 ? -10.920 2.235 5.524 1.00 73.06 70 ARG A C 1
ATOM 551 O O . ARG A 1 70 ? -11.384 1.109 5.335 1.00 73.06 70 ARG A O 1
ATOM 558 N N . THR A 1 71 ? -11.435 3.122 6.371 1.00 64.94 71 THR A N 1
ATOM 559 C CA . THR A 1 71 ? -12.762 2.924 6.944 1.00 64.94 71 THR A CA 1
ATOM 560 C C . THR A 1 71 ? -13.749 2.866 5.787 1.00 64.94 71 THR A C 1
ATOM 562 O O . THR A 1 71 ? -13.855 3.772 4.959 1.00 64.94 71 THR A O 1
ATOM 565 N N . SER A 1 72 ? -14.399 1.719 5.622 1.00 67.25 72 SER A N 1
ATOM 566 C CA . SER A 1 72 ? -15.526 1.647 4.700 1.00 67.25 72 SER A CA 1
ATOM 567 C C . SER A 1 72 ? -16.677 2.436 5.314 1.00 67.25 72 SER A C 1
ATOM 569 O O . SER A 1 72 ? -16.922 2.297 6.509 1.00 67.25 72 SER A O 1
ATOM 571 N N . ASN A 1 73 ? -17.475 3.140 4.505 1.00 67.81 73 ASN A N 1
ATOM 572 C CA . ASN A 1 73 ? -18.739 3.733 4.967 1.00 67.81 73 ASN A CA 1
ATOM 573 C C . ASN A 1 73 ? -19.608 2.714 5.737 1.00 67.81 73 ASN A C 1
ATOM 575 O O . ASN A 1 73 ? -20.355 3.083 6.636 1.00 67.81 73 ASN A O 1
ATOM 579 N N . LYS A 1 74 ? -19.486 1.414 5.416 1.00 69.31 74 LYS A N 1
ATOM 580 C CA . LYS A 1 74 ? -20.142 0.314 6.141 1.00 69.31 74 LYS A CA 1
ATOM 581 C C . LYS A 1 74 ? -19.600 0.124 7.563 1.00 69.31 74 LYS A C 1
ATOM 583 O O . LYS A 1 74 ? -20.380 -0.133 8.473 1.00 69.31 74 LYS A O 1
ATOM 588 N N . GLN A 1 75 ? -18.286 0.239 7.751 1.00 72.62 75 GLN A N 1
ATOM 589 C CA . GLN A 1 75 ? -17.634 0.153 9.060 1.00 72.62 75 GLN A CA 1
ATOM 590 C C . GLN A 1 75 ? -17.963 1.385 9.908 1.00 72.62 75 GLN A C 1
ATOM 592 O O . GLN A 1 75 ? -18.329 1.228 11.067 1.00 72.62 75 GLN A O 1
ATOM 597 N N . ASP A 1 76 ? -17.951 2.582 9.320 1.00 78.88 76 ASP A N 1
ATOM 598 C CA . ASP A 1 76 ? -18.330 3.811 10.029 1.00 78.88 76 ASP A CA 1
ATOM 599 C C . ASP A 1 76 ? -19.812 3.800 10.428 1.00 78.88 76 ASP A C 1
ATOM 601 O O . ASP A 1 76 ? -20.157 4.145 11.558 1.00 78.88 76 ASP A O 1
ATOM 605 N N . ALA A 1 77 ? -20.697 3.306 9.554 1.00 80.38 77 ALA A N 1
ATOM 606 C CA . ALA A 1 77 ? -22.105 3.095 9.886 1.00 80.38 77 ALA A CA 1
ATOM 607 C C . ALA A 1 77 ? -22.293 2.046 10.996 1.00 80.38 77 ALA A C 1
ATOM 609 O O . ALA A 1 77 ? -23.138 2.225 11.873 1.00 80.38 77 ALA A O 1
ATOM 610 N N . MET A 1 78 ? -21.503 0.966 10.992 1.00 80.69 78 MET A N 1
ATOM 611 C CA . MET A 1 78 ? -21.515 -0.045 12.054 1.00 80.69 78 MET A CA 1
ATOM 612 C C . MET A 1 78 ? -21.077 0.548 13.398 1.00 80.69 78 MET A C 1
ATOM 614 O O . MET A 1 78 ? -21.757 0.335 14.402 1.00 80.69 78 MET A O 1
ATOM 618 N N . ILE A 1 79 ? -19.984 1.318 13.415 1.00 82.75 79 ILE A N 1
ATOM 619 C CA . ILE A 1 79 ? -19.481 2.003 14.614 1.00 82.75 79 ILE A CA 1
ATOM 620 C C . ILE A 1 79 ? -20.514 3.018 15.107 1.00 82.75 79 ILE A C 1
ATOM 622 O O . ILE A 1 79 ? -20.840 3.025 16.290 1.00 82.75 79 ILE A O 1
ATOM 626 N N . SER A 1 80 ? -21.088 3.822 14.209 1.00 86.06 80 SER A N 1
ATOM 627 C CA . SER A 1 80 ? -22.146 4.781 14.542 1.00 86.06 80 SER A CA 1
ATOM 628 C C . SER A 1 80 ? -23.352 4.086 15.184 1.00 86.06 80 SER A C 1
ATOM 630 O O . SER A 1 80 ? -23.798 4.494 16.254 1.00 86.06 80 SER A O 1
ATOM 632 N N . CYS A 1 81 ? -23.811 2.972 14.607 1.00 83.19 81 CYS A N 1
ATOM 633 C CA . CYS A 1 81 ? -24.915 2.176 15.143 1.00 83.19 81 CYS A CA 1
ATOM 634 C C . CYS A 1 81 ? -24.596 1.591 16.532 1.00 83.19 81 CYS A C 1
ATOM 636 O O . CYS A 1 81 ? -25.461 1.585 17.412 1.00 83.19 81 CYS A O 1
ATOM 638 N N . LEU A 1 82 ? -23.357 1.125 16.737 1.00 86.75 82 LEU A N 1
ATOM 639 C CA . LEU A 1 82 ? -22.871 0.598 18.016 1.00 86.75 82 LEU A CA 1
ATOM 640 C C . LEU A 1 82 ? -22.840 1.692 19.095 1.00 86.75 82 LEU A C 1
ATOM 642 O O . LEU A 1 82 ? -23.360 1.482 20.189 1.00 86.75 82 LEU A O 1
ATOM 646 N N . VAL A 1 83 ? -22.275 2.861 18.774 1.00 89.12 83 VAL A N 1
ATOM 647 C CA . VAL A 1 83 ? -22.184 4.024 19.675 1.00 89.12 83 VAL A CA 1
ATOM 648 C C . VAL A 1 83 ? -23.573 4.558 20.027 1.00 89.12 83 VAL A C 1
ATOM 650 O O . VAL A 1 83 ? -23.825 4.917 21.173 1.00 89.12 83 VAL A O 1
ATOM 653 N N . GLN A 1 84 ? -24.503 4.550 19.071 1.00 89.19 84 GLN A N 1
ATOM 654 C CA . GLN A 1 84 ? -25.899 4.949 19.274 1.00 89.19 84 GLN A CA 1
ATOM 655 C C . GLN A 1 84 ? -26.736 3.891 20.021 1.00 89.19 84 GLN A C 1
ATOM 657 O O . GLN A 1 84 ? -27.946 4.062 20.163 1.00 89.19 84 GLN A O 1
ATOM 662 N N . GLY A 1 85 ? -26.143 2.774 20.465 1.00 77.44 85 GLY A N 1
ATOM 663 C CA . GLY A 1 85 ? -26.845 1.717 21.205 1.00 77.44 85 GLY A CA 1
ATOM 664 C C . GLY A 1 85 ? -27.900 0.963 20.384 1.00 77.44 85 GLY A C 1
ATOM 665 O O . GLY A 1 85 ? -28.685 0.184 20.930 1.00 77.44 85 GLY A O 1
ATOM 666 N N . SER A 1 86 ? -27.923 1.164 19.066 1.00 66.00 86 SER A N 1
ATOM 667 C CA . SER A 1 86 ? -28.897 0.565 18.159 1.00 66.00 86 SER A CA 1
ATOM 668 C C . SER A 1 86 ? -28.424 -0.838 17.772 1.00 66.00 86 SER A C 1
ATOM 670 O O . SER A 1 86 ? -27.570 -1.030 16.913 1.00 66.00 86 SER A O 1
ATOM 672 N N . ARG A 1 87 ? -28.933 -1.869 18.446 1.00 57.69 87 ARG A N 1
ATOM 673 C CA . ARG A 1 87 ? -28.487 -3.258 18.255 1.00 57.69 87 ARG A CA 1
ATOM 674 C C . ARG A 1 87 ? -29.075 -3.846 16.958 1.00 57.69 87 ARG A C 1
ATOM 676 O O . ARG A 1 87 ? -30.172 -4.397 16.982 1.00 57.69 87 ARG A O 1
ATOM 683 N N . LYS A 1 88 ? -28.378 -3.768 15.816 1.00 56.09 88 LYS A N 1
ATOM 684 C CA . LYS A 1 88 ? -28.784 -4.525 14.611 1.00 56.09 88 LYS A CA 1
ATOM 685 C C . LYS A 1 88 ? -28.241 -5.957 14.668 1.00 56.09 88 LYS A C 1
ATOM 687 O O . LYS A 1 88 ? -27.035 -6.172 14.758 1.00 56.09 88 LYS A O 1
ATOM 692 N N . ARG A 1 89 ? -29.152 -6.940 14.664 1.00 54.91 89 ARG A N 1
ATOM 693 C CA . ARG A 1 89 ? -28.837 -8.377 14.605 1.00 54.91 89 ARG A CA 1
ATOM 694 C C . ARG A 1 89 ? -28.131 -8.708 13.281 1.00 54.91 89 ARG A C 1
ATOM 696 O O . ARG A 1 89 ? -28.579 -8.254 12.238 1.00 54.91 89 ARG A O 1
ATOM 703 N N . LYS A 1 90 ? -27.035 -9.469 13.401 1.00 42.97 90 LYS A N 1
ATOM 704 C CA . LYS A 1 90 ? -26.277 -10.270 12.417 1.00 42.97 90 LYS A CA 1
ATOM 705 C C . LYS A 1 90 ? -26.568 -9.994 10.928 1.00 42.97 90 LYS A C 1
ATOM 707 O O . LYS A 1 90 ? -27.628 -10.339 10.427 1.00 42.97 90 LYS A O 1
ATOM 712 N N . LEU A 1 91 ? -25.575 -9.445 10.222 1.00 44.97 91 LEU A N 1
ATOM 713 C CA . LEU A 1 91 ? -25.511 -9.490 8.761 1.00 44.97 91 LEU A CA 1
ATOM 714 C C . LEU A 1 91 ? -25.169 -10.935 8.366 1.00 44.97 91 LEU A C 1
ATOM 716 O O . LEU A 1 91 ? -24.091 -11.425 8.705 1.00 44.97 91 LEU A O 1
ATOM 720 N N . GLU A 1 92 ? -26.124 -11.628 7.755 1.00 41.50 92 GLU A N 1
ATOM 721 C CA . GLU A 1 92 ? -25.943 -12.978 7.228 1.00 41.50 92 GLU A CA 1
ATOM 722 C C . GLU A 1 92 ? -24.979 -12.970 6.036 1.00 41.50 92 GLU A C 1
ATOM 724 O O . GLU A 1 92 ? -24.872 -11.999 5.285 1.00 41.50 92 GLU A O 1
ATOM 729 N N . THR A 1 93 ? -24.217 -14.053 5.941 1.00 39.28 93 THR A N 1
ATOM 730 C CA . THR A 1 93 ? -23.229 -14.359 4.912 1.00 39.28 93 THR A CA 1
ATOM 731 C C . THR A 1 93 ? -23.879 -14.418 3.534 1.00 39.28 93 THR A C 1
ATOM 733 O O . THR A 1 93 ? -24.880 -15.103 3.356 1.00 39.28 93 THR A O 1
ATOM 736 N N . CYS A 1 94 ? -23.290 -13.736 2.550 1.00 31.41 94 CYS A N 1
ATOM 737 C CA . CYS A 1 94 ? -23.625 -13.939 1.145 1.00 31.41 94 CYS A CA 1
ATOM 738 C C . CYS A 1 94 ? -23.062 -15.296 0.701 1.00 31.41 94 CYS A C 1
ATOM 740 O O . CYS A 1 94 ? -21.882 -15.384 0.365 1.00 31.41 94 CYS A O 1
ATOM 742 N N . GLU A 1 95 ? -23.880 -16.343 0.728 1.00 41.31 95 GLU A N 1
ATOM 743 C CA . GLU A 1 95 ? -23.668 -17.498 -0.145 1.00 41.31 95 GLU A CA 1
ATOM 744 C C . GLU A 1 95 ? -24.056 -17.076 -1.573 1.00 41.31 95 GLU A C 1
ATOM 746 O O . GLU A 1 95 ? -25.130 -16.512 -1.795 1.00 41.31 95 GLU A O 1
ATOM 751 N N . GLU A 1 96 ? -23.143 -17.260 -2.530 1.00 43.31 96 GLU A N 1
ATOM 752 C CA . GLU A 1 96 ? -23.439 -17.119 -3.960 1.00 43.31 96 GLU A CA 1
ATOM 753 C C . GLU A 1 96 ? -24.439 -18.213 -4.369 1.00 43.31 96 GLU A C 1
ATOM 755 O O . GLU A 1 96 ? -24.207 -19.378 -4.041 1.00 43.31 96 GLU A O 1
ATOM 760 N N . PRO A 1 97 ? -25.531 -17.901 -5.092 1.00 42.66 97 PRO A N 1
ATOM 761 C CA . PRO A 1 97 ? -26.358 -18.949 -5.666 1.00 42.66 97 PRO A CA 1
ATOM 762 C C . PRO A 1 97 ? -25.605 -19.625 -6.818 1.00 42.66 97 PRO A C 1
ATOM 764 O O . PRO A 1 97 ? -25.124 -18.956 -7.738 1.00 42.66 97 PRO A O 1
ATOM 767 N N . GLU A 1 98 ? -25.527 -20.956 -6.764 1.00 46.31 98 GLU A N 1
ATOM 768 C CA . GLU A 1 98 ? -25.119 -21.792 -7.891 1.00 46.31 98 GLU A CA 1
ATOM 769 C C . GLU A 1 98 ? -25.975 -21.448 -9.120 1.00 46.31 98 GLU A C 1
ATOM 771 O O . GLU A 1 98 ? -27.203 -21.359 -9.046 1.00 46.31 98 GLU A O 1
ATOM 776 N N . SER A 1 99 ? -25.307 -21.210 -10.250 1.00 42.03 99 SER A N 1
ATOM 777 C CA . SER A 1 99 ? -25.969 -20.988 -11.536 1.00 42.03 99 SER A CA 1
ATOM 778 C C . SER A 1 99 ? -26.239 -22.337 -12.194 1.00 42.03 99 SER A C 1
ATOM 780 O O . SER A 1 99 ? -25.338 -23.166 -12.316 1.00 42.03 99 SER A O 1
ATOM 782 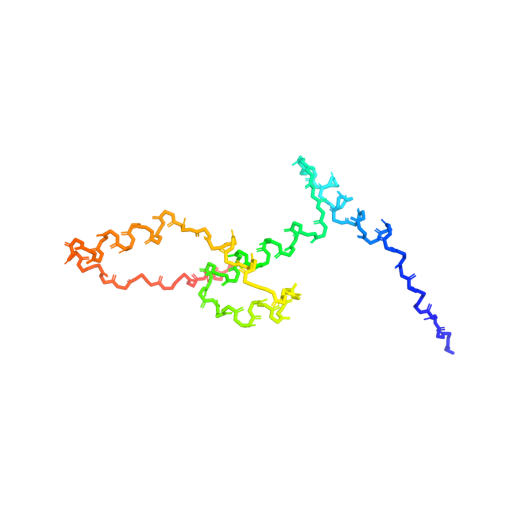N N . HIS A 1 100 ? -27.505 -22.541 -12.547 1.00 45.31 100 HIS A N 1
ATOM 783 C CA . HIS A 1 100 ? -28.039 -23.727 -13.206 1.00 45.31 100 HIS A CA 1
ATOM 784 C C . HIS A 1 100 ? -27.820 -23.690 -14.722 1.00 45.31 100 HIS A C 1
ATOM 786 O O . HIS A 1 100 ? -27.791 -22.567 -15.281 1.00 45.31 100 HIS A O 1
#